Protein AF-A0A1A8NPP7-F1 (afdb_monomer_lite)

Structure (mmCIF, N/CA/C/O backbone):
data_AF-A0A1A8NPP7-F1
#
_entry.id   AF-A0A1A8NPP7-F1
#
loop_
_atom_site.group_PDB
_atom_site.id
_atom_site.type_symbol
_atom_site.label_atom_id
_atom_site.label_alt_id
_atom_site.label_comp_id
_atom_site.label_asym_id
_atom_site.label_entity_id
_atom_site.label_seq_id
_atom_site.pdbx_PDB_ins_code
_atom_site.Cartn_x
_atom_site.Cartn_y
_atom_site.Cartn_z
_atom_site.occupancy
_atom_site.B_iso_or_equiv
_atom_site.auth_seq_id
_atom_site.auth_comp_id
_atom_site.auth_asym_id
_atom_site.auth_atom_id
_atom_site.pdbx_PDB_model_num
ATOM 1 N N . GLU A 1 1 ? 1.923 3.894 26.494 1.00 86.44 1 GLU A N 1
ATOM 2 C CA . GLU A 1 1 ? 1.232 3.297 25.332 1.00 86.44 1 GLU A CA 1
ATOM 3 C C . GLU A 1 1 ? 0.564 4.415 24.536 1.00 86.44 1 GLU A C 1
ATOM 5 O O . GLU A 1 1 ? 0.254 5.439 25.139 1.00 86.44 1 GLU A O 1
ATOM 10 N N . TYR A 1 2 ? 0.412 4.283 23.217 1.00 92.44 2 TYR A N 1
ATOM 11 C CA . TYR A 1 2 ? -0.307 5.283 22.413 1.00 92.44 2 TYR A CA 1
ATOM 12 C C . TYR A 1 2 ? -1.823 5.072 22.536 1.00 92.44 2 TYR A C 1
ATOM 14 O O . TYR A 1 2 ? -2.271 3.931 22.606 1.00 92.44 2 TYR A O 1
ATOM 22 N N . ASN A 1 3 ? -2.611 6.154 22.538 1.00 92.94 3 ASN A N 1
ATOM 23 C CA . ASN A 1 3 ? -4.071 6.051 22.486 1.00 92.94 3 ASN A CA 1
ATOM 24 C C . ASN A 1 3 ? -4.509 5.639 21.070 1.00 92.94 3 ASN A C 1
ATOM 26 O O . ASN A 1 3 ? -4.314 6.394 20.119 1.00 92.94 3 ASN A O 1
ATOM 30 N N . MET A 1 4 ? -5.083 4.441 20.940 1.00 93.44 4 MET A N 1
ATOM 31 C CA . MET A 1 4 ? -5.508 3.862 19.661 1.00 93.44 4 MET A CA 1
ATOM 32 C C . MET A 1 4 ? -7.036 3.786 19.507 1.00 93.44 4 MET A C 1
ATOM 34 O O . MET A 1 4 ? -7.503 3.253 18.500 1.00 93.44 4 MET A O 1
ATOM 38 N N . ASP A 1 5 ? -7.808 4.352 20.441 1.00 91.19 5 ASP A N 1
ATOM 39 C CA . ASP A 1 5 ? -9.278 4.249 20.501 1.00 91.19 5 ASP A CA 1
ATOM 40 C C . ASP A 1 5 ? -10.004 5.258 19.588 1.00 91.19 5 ASP A C 1
ATOM 42 O O . ASP A 1 5 ? -11.173 5.602 19.773 1.00 91.19 5 ASP A O 1
ATOM 46 N N . HIS A 1 6 ? -9.314 5.760 18.565 1.00 90.88 6 HIS A N 1
ATOM 47 C CA . HIS A 1 6 ? -9.897 6.653 17.572 1.00 90.88 6 HIS A CA 1
ATOM 48 C C . HIS A 1 6 ? -10.804 5.885 16.595 1.00 90.88 6 HIS A C 1
ATOM 50 O O . HIS A 1 6 ? -10.514 4.756 16.201 1.00 90.88 6 HIS A O 1
ATOM 56 N N . LYS A 1 7 ? -11.885 6.534 16.127 1.00 90.88 7 LYS A N 1
ATOM 57 C CA . LYS A 1 7 ? -12.858 5.957 15.170 1.00 90.88 7 LYS A CA 1
ATOM 58 C C . LYS A 1 7 ? -12.197 5.368 13.915 1.00 90.88 7 LYS A C 1
ATOM 60 O O . LYS A 1 7 ? -12.678 4.376 13.373 1.00 90.88 7 LYS A O 1
ATOM 65 N N . GLN A 1 8 ? -11.122 5.995 13.449 1.00 91.19 8 GLN A N 1
ATOM 66 C CA . GLN A 1 8 ? -10.238 5.476 12.412 1.00 91.19 8 GLN A CA 1
ATOM 67 C C . GLN A 1 8 ? -8.807 5.557 12.923 1.00 91.19 8 GLN A C 1
ATOM 69 O O . GLN A 1 8 ? -8.443 6.526 13.590 1.00 91.19 8 GLN A O 1
ATOM 74 N N . ARG A 1 9 ? -7.987 4.563 12.577 1.00 94.06 9 ARG A N 1
ATOM 75 C CA . ARG A 1 9 ? -6.580 4.526 12.986 1.00 94.06 9 ARG A CA 1
ATOM 76 C C . ARG A 1 9 ? -5.735 5.589 12.273 1.00 94.06 9 ARG A C 1
ATOM 78 O O . ARG A 1 9 ? -4.700 5.994 12.788 1.00 94.06 9 ARG A O 1
ATOM 85 N N . GLY A 1 10 ? -6.183 6.041 11.105 1.00 96.44 10 GLY A N 1
ATOM 86 C CA . GLY A 1 10 ? -5.535 7.076 10.306 1.00 96.44 10 GLY A CA 1
ATOM 87 C C . GLY A 1 10 ? -5.658 6.801 8.810 1.00 96.44 10 GLY A C 1
ATOM 88 O O . GLY A 1 10 ? -6.353 5.874 8.393 1.00 96.44 10 GLY A O 1
ATOM 89 N N . LEU A 1 11 ? -4.943 7.592 8.013 1.00 97.69 11 LEU A N 1
ATOM 90 C CA . LEU A 1 11 ? -4.849 7.456 6.560 1.00 97.69 11 LEU A CA 1
ATOM 91 C C . LEU A 1 11 ? -3.552 6.735 6.178 1.00 97.69 11 LEU A C 1
ATOM 93 O O . LEU A 1 11 ? -2.472 7.109 6.629 1.00 97.69 11 LEU A O 1
ATOM 97 N N . ALA A 1 12 ? -3.655 5.739 5.306 1.00 98.12 12 ALA A N 1
ATOM 98 C CA . ALA A 1 12 ? -2.528 5.059 4.689 1.00 98.12 12 ALA A CA 1
ATOM 99 C C . ALA A 1 12 ? -2.565 5.261 3.170 1.00 98.12 12 ALA A C 1
ATOM 101 O O . ALA A 1 12 ? -3.492 4.820 2.484 1.00 98.12 12 ALA A O 1
ATOM 102 N N . LEU A 1 13 ? -1.536 5.923 2.644 1.00 98.12 13 LEU A N 1
ATOM 103 C CA . LEU A 1 13 ? -1.340 6.112 1.210 1.00 98.12 13 LEU A CA 1
ATOM 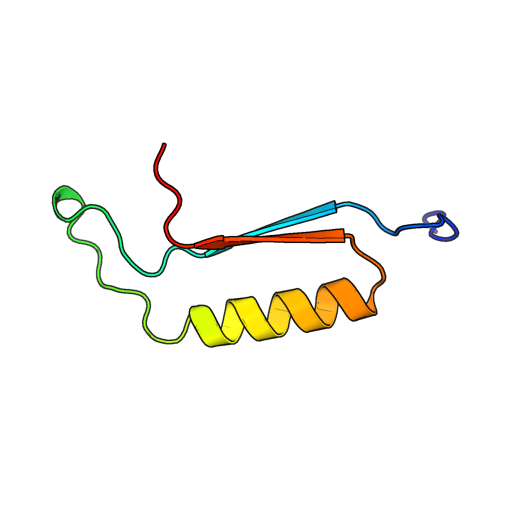104 C C . LEU A 1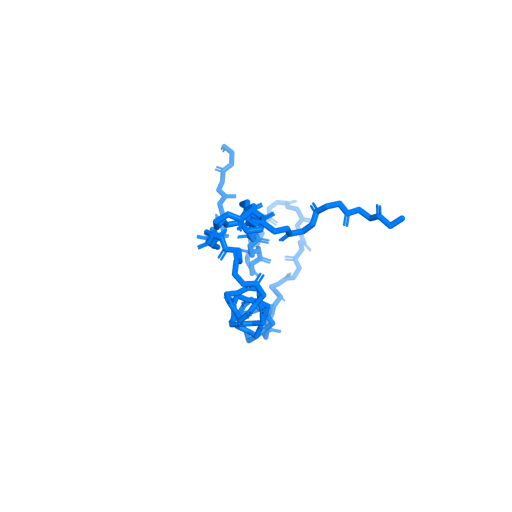 13 ? -0.327 5.086 0.710 1.00 98.12 13 LEU A C 1
ATOM 106 O O . LEU A 1 13 ? 0.784 5.004 1.230 1.00 98.12 13 LEU A O 1
ATOM 110 N N . ILE A 1 14 ? -0.710 4.306 -0.295 1.00 98.00 14 ILE A N 1
ATOM 111 C CA . ILE A 1 14 ? 0.157 3.315 -0.927 1.00 98.00 14 ILE A CA 1
ATOM 112 C C . ILE A 1 14 ? 0.450 3.790 -2.343 1.00 98.00 14 ILE A C 1
ATOM 114 O O . ILE A 1 14 ? -0.445 3.820 -3.185 1.00 98.00 14 ILE A O 1
ATOM 118 N N . PHE A 1 15 ? 1.705 4.142 -2.603 1.00 97.00 15 PHE A N 1
ATOM 119 C CA . PHE A 1 15 ? 2.192 4.442 -3.944 1.00 97.00 15 PHE A CA 1
ATOM 120 C C . PHE A 1 15 ? 2.843 3.187 -4.507 1.00 97.00 15 PHE A C 1
ATOM 122 O O . PHE A 1 15 ? 3.908 2.774 -4.051 1.00 97.00 15 PHE A O 1
ATOM 129 N N . ASN A 1 16 ? 2.183 2.568 -5.476 1.00 97.38 16 ASN A N 1
ATOM 130 C CA . ASN A 1 16 ? 2.682 1.380 -6.139 1.00 97.38 16 ASN A CA 1
ATOM 131 C C . ASN A 1 16 ? 3.211 1.763 -7.525 1.00 97.38 16 ASN A C 1
ATOM 133 O O . ASN A 1 16 ? 2.450 2.128 -8.415 1.00 97.38 16 ASN A O 1
ATOM 137 N N . GLN A 1 17 ? 4.532 1.735 -7.685 1.00 95.19 17 GLN A N 1
ATOM 138 C CA . GLN A 1 17 ? 5.211 2.049 -8.945 1.00 95.19 17 GLN A CA 1
ATOM 139 C C . GLN A 1 17 ? 5.686 0.744 -9.585 1.00 95.19 17 GLN A C 1
ATOM 141 O O . GLN A 1 17 ? 6.740 0.213 -9.220 1.00 95.19 17 GLN A O 1
ATOM 146 N N . ASP A 1 18 ? 4.881 0.209 -10.496 1.00 94.69 18 ASP A N 1
ATOM 147 C CA . ASP A 1 18 ? 5.182 -1.013 -11.248 1.0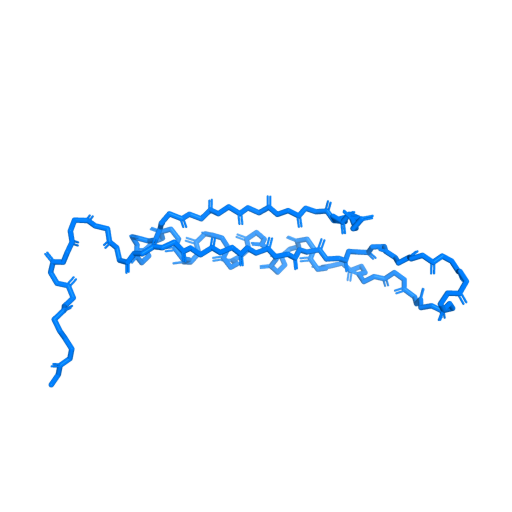0 94.69 18 ASP A CA 1
ATOM 148 C C . ASP A 1 18 ? 6.023 -0.703 -12.490 1.00 94.69 18 ASP A C 1
ATOM 150 O O . ASP A 1 18 ? 6.898 -1.488 -12.860 1.00 94.69 18 ASP A O 1
ATOM 154 N N . TYR A 1 19 ? 5.793 0.464 -13.096 1.00 93.62 19 TYR A N 1
ATOM 155 C CA . TYR A 1 19 ? 6.488 0.961 -14.275 1.00 93.62 19 TYR A CA 1
ATOM 156 C C . TYR A 1 19 ? 7.167 2.292 -13.980 1.00 93.62 19 TYR A C 1
ATOM 158 O O . TYR A 1 19 ? 6.618 3.163 -13.308 1.00 93.62 19 TYR A O 1
ATOM 166 N N . PHE A 1 20 ? 8.351 2.472 -14.554 1.00 92.56 20 PHE A N 1
ATOM 167 C CA . PHE A 1 20 ? 9.140 3.687 -14.402 1.00 92.56 20 PHE A CA 1
ATOM 168 C C . PHE A 1 20 ? 9.243 4.443 -15.720 1.00 92.56 20 PHE A C 1
ATOM 170 O O . PHE A 1 20 ? 9.040 3.891 -16.803 1.00 92.56 20 PHE A O 1
ATOM 177 N N . TYR A 1 21 ? 9.588 5.727 -15.629 1.00 91.88 21 TYR A N 1
ATOM 178 C CA . TYR A 1 21 ? 9.928 6.507 -16.809 1.00 91.88 21 TYR A CA 1
ATOM 179 C C . TYR A 1 21 ? 11.142 5.887 -17.509 1.00 91.88 21 TYR A C 1
ATOM 181 O O . TYR A 1 21 ? 12.178 5.670 -16.884 1.00 91.88 21 TYR A O 1
ATOM 189 N N . TRP A 1 22 ? 11.012 5.601 -18.804 1.00 89.75 22 TRP A N 1
ATOM 190 C CA . TRP A 1 22 ? 11.980 4.799 -19.559 1.00 89.75 22 TRP A CA 1
ATOM 191 C C . TRP A 1 22 ? 13.405 5.375 -19.541 1.00 89.75 22 TRP A C 1
ATOM 193 O O . TRP A 1 22 ? 14.365 4.610 -19.514 1.00 89.75 22 TRP A O 1
ATOM 203 N N . LEU A 1 23 ? 13.555 6.707 -19.482 1.00 94.06 23 LEU A N 1
ATOM 204 C CA . LEU A 1 23 ? 14.868 7.364 -19.434 1.00 94.06 23 LEU A CA 1
ATOM 205 C C . LEU A 1 23 ? 15.643 7.049 -18.143 1.00 94.06 23 LEU A C 1
ATOM 207 O O . LEU A 1 23 ? 16.857 7.215 -18.102 1.00 94.06 23 LEU A O 1
ATOM 211 N N . LEU A 1 24 ? 14.957 6.579 -17.096 1.00 92.88 24 LEU A N 1
ATOM 212 C CA . LEU A 1 24 ? 15.591 6.139 -15.853 1.00 92.88 24 LEU A CA 1
ATOM 213 C C . LEU A 1 24 ? 16.265 4.764 -15.988 1.00 92.88 24 LEU A C 1
ATOM 215 O O . LEU A 1 24 ? 17.022 4.383 -15.101 1.00 92.88 24 LEU A O 1
ATOM 219 N N . GLY A 1 25 ? 15.983 4.001 -17.053 1.00 93.94 25 GLY A N 1
ATOM 220 C CA . GLY A 1 25 ? 16.571 2.675 -17.274 1.00 93.94 25 GLY A CA 1
ATOM 221 C C . GLY A 1 25 ? 16.197 1.627 -16.216 1.00 93.94 25 GLY A C 1
ATOM 222 O O . GLY A 1 25 ? 16.897 0.628 -16.072 1.00 93.94 25 GLY A O 1
ATOM 223 N N . LEU A 1 26 ? 15.123 1.853 -15.451 1.00 95.44 26 LEU A N 1
ATOM 224 C CA . LEU A 1 26 ? 14.668 0.944 -14.397 1.00 95.44 26 LEU A CA 1
ATOM 225 C C . LEU A 1 26 ? 13.762 -0.157 -14.961 1.00 95.44 26 LEU A C 1
ATOM 227 O O . LEU A 1 26 ? 12.895 0.097 -15.798 1.00 95.44 26 LEU A O 1
ATOM 231 N N . ASN A 1 27 ? 13.932 -1.374 -14.446 1.00 95.44 27 ASN A N 1
ATOM 232 C CA . ASN A 1 27 ? 13.090 -2.516 -14.797 1.00 95.44 27 ASN A CA 1
ATOM 233 C C . ASN A 1 27 ? 11.692 -2.406 -14.172 1.00 95.44 27 ASN A C 1
ATOM 235 O O . ASN A 1 27 ? 11.523 -1.837 -13.092 1.00 95.44 27 ASN A O 1
ATOM 239 N N . ALA A 1 28 ? 10.701 -3.018 -14.825 1.00 94.81 28 ALA A N 1
ATOM 240 C CA . ALA A 1 28 ? 9.367 -3.170 -14.253 1.00 94.81 28 ALA A CA 1
ATOM 241 C C . ALA A 1 28 ? 9.405 -4.027 -12.974 1.00 94.81 28 ALA A C 1
ATOM 243 O O . ALA A 1 28 ? 10.156 -5.002 -12.881 1.00 94.81 28 ALA A O 1
ATOM 244 N N . ARG A 1 29 ? 8.570 -3.682 -11.990 1.00 96.00 29 ARG A N 1
ATOM 245 C CA . ARG A 1 29 ? 8.460 -4.387 -10.701 1.00 96.00 29 ARG A CA 1
ATOM 246 C C . ARG A 1 29 ? 7.314 -5.396 -10.715 1.00 96.00 29 ARG A C 1
ATOM 248 O O . ARG A 1 29 ? 6.348 -5.276 -9.964 1.00 96.00 29 ARG A O 1
ATOM 255 N N . SER A 1 30 ? 7.431 -6.405 -11.574 1.00 93.62 30 SER A N 1
ATOM 256 C CA . SER A 1 30 ? 6.452 -7.494 -11.675 1.00 93.62 30 SER A CA 1
ATOM 257 C C . SER A 1 30 ? 6.189 -8.135 -10.307 1.00 93.62 30 SER A C 1
ATOM 259 O O . SER A 1 30 ? 7.123 -8.507 -9.602 1.00 93.62 30 SER A O 1
ATOM 261 N N . GLY A 1 31 ? 4.915 -8.266 -9.932 1.00 94.62 31 GLY A N 1
ATOM 262 C CA . GLY A 1 31 ? 4.493 -8.815 -8.637 1.00 94.62 31 GLY A CA 1
ATOM 263 C C . GLY A 1 31 ? 4.220 -7.773 -7.546 1.00 94.62 31 GLY A C 1
ATOM 264 O O . GLY A 1 31 ? 3.535 -8.094 -6.579 1.00 94.62 31 GLY A O 1
ATOM 265 N N . SER A 1 32 ? 4.636 -6.515 -7.724 1.00 95.56 32 SER A N 1
ATOM 266 C CA . SER A 1 32 ? 4.375 -5.448 -6.744 1.00 95.56 32 SER A CA 1
ATOM 267 C C . SER A 1 32 ? 2.877 -5.137 -6.574 1.00 95.56 32 SER A C 1
ATOM 269 O O . SER A 1 32 ? 2.441 -4.735 -5.494 1.00 95.56 32 SER A O 1
ATOM 271 N N . GLU A 1 33 ? 2.045 -5.433 -7.576 1.00 96.88 33 GLU A N 1
ATOM 272 C CA . GLU A 1 33 ? 0.585 -5.382 -7.440 1.00 96.88 33 GLU A CA 1
ATOM 273 C C . GLU A 1 33 ? 0.058 -6.346 -6.356 1.00 96.88 33 GLU A C 1
ATOM 275 O O . GLU A 1 33 ? -0.844 -5.999 -5.583 1.00 96.88 33 GLU A O 1
ATOM 280 N N . ALA A 1 34 ? 0.625 -7.554 -6.257 1.00 97.88 34 ALA A N 1
ATOM 281 C CA . ALA A 1 34 ? 0.238 -8.523 -5.232 1.00 97.88 34 ALA A CA 1
ATOM 282 C C . ALA A 1 34 ? 0.592 -8.003 -3.830 1.00 97.88 34 ALA A C 1
ATOM 284 O O . ALA A 1 34 ? -0.218 -8.109 -2.902 1.00 97.88 34 ALA A O 1
ATOM 285 N N . ASP A 1 35 ? 1.754 -7.364 -3.691 1.00 97.25 35 ASP A N 1
ATOM 286 C CA . ASP A 1 35 ? 2.182 -6.723 -2.448 1.00 97.25 35 ASP A CA 1
ATOM 287 C C . ASP A 1 35 ? 1.258 -5.564 -2.068 1.00 97.25 35 ASP A C 1
ATOM 289 O O . ASP A 1 35 ? 0.766 -5.511 -0.936 1.00 97.25 35 ASP A O 1
ATOM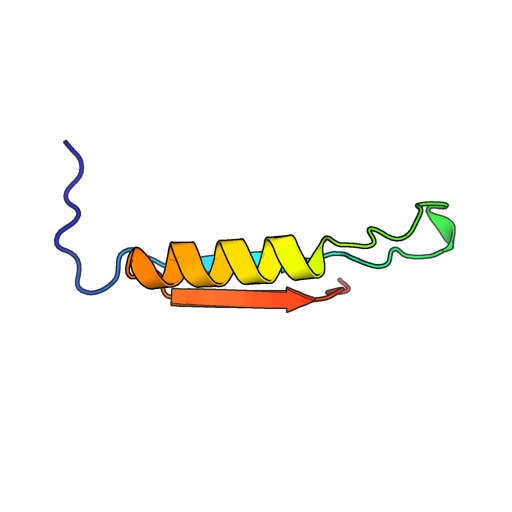 293 N N . ARG A 1 36 ? 0.931 -4.679 -3.021 1.00 97.75 36 ARG A N 1
ATOM 294 C CA . ARG A 1 36 ? -0.026 -3.577 -2.829 1.00 97.75 36 ARG A CA 1
ATOM 295 C C . ARG A 1 36 ? -1.372 -4.093 -2.322 1.00 97.75 36 ARG A C 1
ATOM 297 O O . ARG A 1 36 ? -1.913 -3.561 -1.351 1.00 97.75 36 ARG A O 1
ATOM 304 N N . ASN A 1 37 ? -1.910 -5.137 -2.953 1.00 98.31 37 ASN A N 1
ATOM 305 C CA . ASN A 1 37 ? -3.178 -5.755 -2.562 1.00 98.31 37 ASN A CA 1
ATOM 306 C C . ASN A 1 37 ? -3.124 -6.333 -1.142 1.00 98.31 37 ASN A C 1
ATOM 308 O O . ASN A 1 37 ? -4.039 -6.118 -0.338 1.00 98.31 37 ASN A O 1
ATOM 312 N N . ASN A 1 38 ? -2.039 -7.031 -0.808 1.00 98.44 38 ASN A N 1
ATOM 313 C CA . ASN A 1 38 ? -1.835 -7.592 0.522 1.00 98.44 38 ASN A CA 1
ATOM 314 C C . ASN A 1 38 ? -1.729 -6.502 1.593 1.00 98.44 38 ASN A C 1
ATOM 316 O O . ASN A 1 38 ? -2.405 -6.597 2.621 1.00 98.44 38 ASN A O 1
ATOM 320 N N . LEU A 1 39 ? -0.956 -5.445 1.338 1.00 98.06 39 LEU A N 1
ATOM 321 C CA . LEU A 1 39 ? -0.814 -4.298 2.235 1.00 98.06 39 LEU A CA 1
ATOM 322 C C . LEU A 1 39 ? -2.147 -3.584 2.447 1.00 98.06 39 LEU A C 1
ATOM 324 O O . LEU A 1 39 ? -2.554 -3.370 3.588 1.00 98.06 39 LEU A O 1
ATOM 328 N N . ALA A 1 40 ? -2.873 -3.286 1.368 1.00 98.50 40 ALA A N 1
ATOM 329 C CA . ALA A 1 40 ? -4.160 -2.610 1.459 1.00 98.50 40 ALA A CA 1
ATOM 330 C C . ALA A 1 40 ? -5.166 -3.412 2.292 1.00 98.50 40 ALA A C 1
ATOM 332 O O . ALA A 1 40 ? -5.864 -2.853 3.138 1.00 98.50 40 ALA A O 1
ATOM 333 N N . ARG A 1 41 ? -5.211 -4.736 2.103 1.00 98.62 41 ARG A N 1
ATOM 334 C CA . ARG A 1 41 ? -6.062 -5.628 2.894 1.00 98.62 41 ARG A CA 1
ATOM 335 C C . ARG A 1 41 ? -5.683 -5.608 4.374 1.00 98.62 41 ARG A C 1
ATOM 337 O O . ARG A 1 41 ? -6.568 -5.473 5.215 1.00 98.62 41 ARG A O 1
ATOM 344 N N . ARG A 1 42 ? -4.393 -5.731 4.705 1.00 98.44 42 ARG A N 1
ATOM 345 C CA . ARG A 1 42 ? -3.924 -5.742 6.102 1.00 98.44 42 ARG A CA 1
ATOM 346 C C . ARG A 1 42 ? -4.157 -4.406 6.802 1.00 98.44 42 ARG A C 1
ATOM 348 O O . ARG A 1 42 ? -4.608 -4.397 7.939 1.00 98.44 42 ARG A O 1
ATOM 355 N N . LEU A 1 43 ? -3.932 -3.287 6.122 1.00 98.00 43 LEU A N 1
ATOM 356 C CA . LEU A 1 43 ? -4.141 -1.959 6.701 1.00 98.00 43 LEU A CA 1
ATOM 357 C C . LEU A 1 43 ? -5.628 -1.644 6.907 1.00 98.00 43 LEU A C 1
ATOM 359 O O . LEU A 1 43 ? -5.993 -1.111 7.952 1.00 98.00 43 LEU A O 1
ATOM 363 N N . LYS A 1 44 ? -6.506 -2.073 5.993 1.00 97.62 44 LYS A N 1
ATOM 364 C CA . LYS A 1 44 ? -7.962 -1.999 6.208 1.00 97.62 44 LYS A CA 1
ATOM 365 C C . LYS A 1 44 ? -8.408 -2.822 7.421 1.00 97.62 44 LYS A C 1
ATOM 367 O O . LYS A 1 44 ? -9.226 -2.349 8.199 1.00 97.62 44 LYS A O 1
ATOM 372 N N . GLN A 1 45 ? -7.841 -4.018 7.625 1.00 97.44 45 GLN A N 1
ATOM 373 C CA . GLN A 1 45 ? -8.106 -4.836 8.824 1.00 97.44 45 GLN A CA 1
ATOM 374 C C . GLN A 1 45 ? -7.668 -4.141 10.123 1.00 97.44 45 GLN A C 1
ATOM 376 O O . GLN A 1 45 ? -8.256 -4.380 11.171 1.00 97.44 45 GLN A O 1
ATOM 381 N N . LEU A 1 46 ? -6.670 -3.257 10.053 1.00 96.00 46 LEU A N 1
ATOM 382 C CA . LEU A 1 46 ? -6.227 -2.413 11.165 1.00 96.00 46 LEU A CA 1
ATOM 383 C C . LEU A 1 46 ? -7.011 -1.090 11.276 1.00 96.00 46 LEU A C 1
ATOM 385 O O . LEU A 1 46 ? -6.598 -0.207 12.023 1.00 96.00 46 LEU A O 1
ATOM 389 N N . ASN A 1 47 ? -8.130 -0.954 10.558 1.00 96.00 47 ASN A N 1
ATOM 390 C CA . ASN A 1 47 ? -9.013 0.214 10.565 1.00 96.00 47 ASN A CA 1
ATOM 391 C C . ASN A 1 47 ? -8.354 1.520 10.065 1.00 96.00 47 ASN A C 1
ATOM 393 O O . ASN A 1 47 ? -8.677 2.612 10.539 1.00 96.00 47 ASN A O 1
ATOM 397 N N . PHE A 1 48 ? -7.420 1.416 9.113 1.00 97.94 48 PHE A N 1
ATOM 398 C CA . PHE A 1 48 ? -6.946 2.570 8.342 1.00 97.94 48 PHE A CA 1
ATOM 399 C C . PHE A 1 48 ? -7.872 2.863 7.158 1.00 97.94 48 PHE A C 1
ATOM 401 O O . PHE A 1 48 ? -8.351 1.948 6.481 1.00 97.94 48 PHE A O 1
ATOM 408 N N . GLU A 1 49 ? -8.028 4.144 6.830 1.00 97.88 49 GLU A N 1
ATOM 409 C CA . GLU A 1 49 ? -8.457 4.557 5.499 1.00 97.88 49 GLU A CA 1
ATOM 410 C C . GLU A 1 49 ? -7.296 4.316 4.529 1.00 97.88 49 GLU A C 1
ATOM 412 O O . GLU A 1 49 ? -6.220 4.881 4.700 1.00 97.88 49 GLU A O 1
ATOM 417 N N . VAL A 1 50 ? -7.481 3.464 3.520 1.00 98.38 50 VAL A N 1
ATOM 418 C CA . VAL A 1 50 ? -6.403 3.113 2.582 1.00 98.38 50 VAL A CA 1
ATOM 419 C C . VAL A 1 50 ? -6.695 3.667 1.197 1.00 98.38 50 VAL A C 1
ATOM 421 O O . VAL A 1 50 ? -7.729 3.341 0.612 1.00 98.38 50 VAL A O 1
ATOM 424 N N . ARG A 1 51 ? -5.743 4.418 0.636 1.00 98.31 51 ARG A N 1
ATOM 425 C CA . ARG A 1 51 ? -5.772 4.897 -0.753 1.00 98.31 51 ARG A CA 1
ATOM 426 C C . ARG A 1 51 ? -4.555 4.369 -1.499 1.00 98.31 51 ARG A C 1
ATOM 428 O O . ARG A 1 51 ? -3.434 4.490 -1.017 1.00 98.31 51 ARG A O 1
ATOM 435 N N . CYS A 1 52 ? -4.788 3.752 -2.649 1.00 98.00 52 CYS A N 1
ATOM 436 C CA . CYS A 1 52 ? -3.736 3.213 -3.505 1.00 98.00 52 CYS A CA 1
ATOM 437 C C . CYS A 1 52 ? -3.604 4.080 -4.756 1.00 98.00 52 CYS A C 1
ATOM 439 O O . CYS A 1 52 ? -4.620 4.458 -5.338 1.00 98.00 52 CYS A O 1
ATOM 441 N N . TYR A 1 53 ? -2.371 4.354 -5.167 1.00 97.38 53 TYR A N 1
ATOM 442 C CA . TYR A 1 53 ? -2.045 5.069 -6.392 1.00 97.38 53 TYR A CA 1
ATOM 443 C C . TYR A 1 53 ? -1.048 4.245 -7.190 1.00 97.38 53 TYR A C 1
ATOM 445 O O . TYR A 1 53 ? 0.084 4.043 -6.748 1.00 97.38 53 TYR A O 1
ATOM 453 N N . ASP A 1 54 ? -1.484 3.777 -8.353 1.00 95.94 54 ASP A N 1
ATOM 454 C CA . ASP A 1 54 ? -0.659 2.982 -9.251 1.00 95.94 54 ASP A CA 1
ATOM 455 C C . ASP A 1 54 ? 0.000 3.884 -10.294 1.00 95.94 54 ASP A C 1
ATOM 457 O O . ASP A 1 54 ? -0.666 4.679 -10.958 1.00 95.94 54 ASP A O 1
ATOM 461 N N . ASN A 1 55 ? 1.318 3.753 -10.437 1.00 94.06 55 ASN A N 1
ATOM 462 C CA . ASN A 1 55 ? 2.131 4.445 -11.436 1.00 94.06 55 ASN A CA 1
ATOM 463 C C . ASN A 1 55 ? 1.920 5.970 -11.477 1.00 94.06 55 ASN A C 1
ATOM 465 O O . ASN A 1 55 ? 1.923 6.587 -12.547 1.00 94.06 55 ASN A O 1
ATOM 469 N N . LEU A 1 56 ? 1.690 6.575 -10.305 1.00 93.12 56 LEU A N 1
ATOM 470 C CA . LEU A 1 56 ? 1.390 7.998 -10.183 1.00 93.12 56 LEU A CA 1
ATOM 471 C C . LEU A 1 56 ? 2.567 8.827 -10.702 1.00 93.12 56 LEU A C 1
ATOM 473 O O . LEU A 1 56 ? 3.691 8.688 -10.217 1.00 93.12 56 LEU A O 1
ATOM 477 N N . LYS A 1 57 ? 2.287 9.694 -11.674 1.00 85.25 57 LYS A N 1
ATOM 478 C CA . LYS A 1 57 ? 3.249 10.653 -12.220 1.00 85.25 57 LYS A CA 1
ATOM 479 C C . LYS A 1 57 ? 3.148 11.96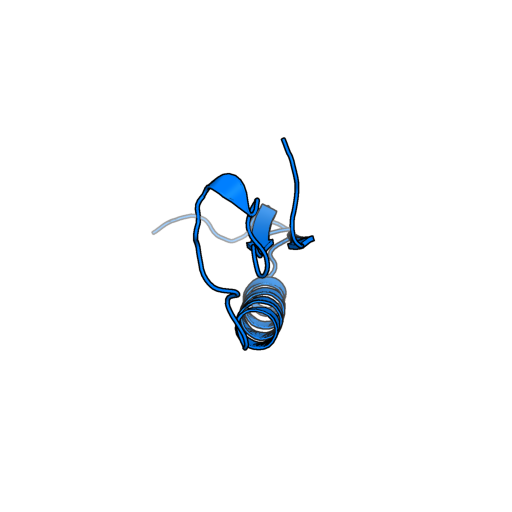7 -11.445 1.00 85.25 57 LYS A C 1
ATOM 481 O O . LYS A 1 57 ? 2.047 12.341 -11.039 1.00 85.25 57 LYS A O 1
ATOM 486 N N . GLN A 1 58 ? 4.291 12.616 -11.228 1.00 63.22 58 GLN A N 1
ATOM 487 C CA . GLN A 1 58 ? 4.343 14.019 -10.807 1.00 63.22 58 GLN A CA 1
ATOM 488 C C . GLN A 1 58 ? 4.004 14.942 -11.974 1.00 63.22 58 GLN A C 1
ATOM 490 O O . GLN A 1 58 ? 4.329 14.565 -13.125 1.00 63.22 58 GLN A O 1
#

InterPro domains:
  IPR001309 Peptidase C14, p20 domain [PS50208] (8-58)
  IPR011600 Peptidase C14, caspase domain [PF00656] (9-57)
  IPR015917 Pept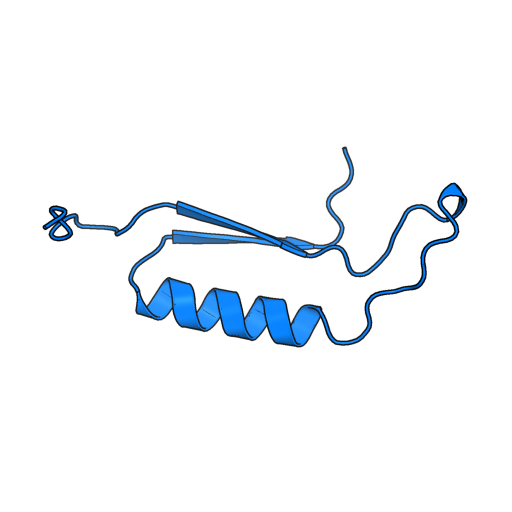idase C14A, caspase catalytic domain [PR00376] (8-21)
  IPR015917 Peptidase C14A, caspase catalytic domain [PR00376] (29-47)
  IPR015917 Peptidase C14A, caspase catalytic domain [PR00376] (47-58)
  IPR029030 Caspase-like domain superfamily [SSF52129] (2-57)

Foldseek 3Di:
DDDCPDPANEADEAEQEQDDDVVVVDDGPPPSVVVVVVVQVVNVVVRHHYDYDYNDDD

Radius of gyration: 14.75 Å; chains: 1; bounding box: 29×23×45 Å

Organism: NCBI:txid451742

Secondary structure (DSSP, 8-state):
-----SSS-EEEEEEE--S--GGG-PPP-TTHHHHHHHHHHHHHHTTEEEEEEES---

Sequence (58 aa):
EYNMDHKQRGLALIFNQDYFYWLLGLNARSGSEADRNNLARRLKQLNFEVRCYDNLKQ

pLDDT: mean 94.74, std 5.14, range [63.22, 98.62]